Protein AF-A0A8J2ELJ6-F1 (afdb_monomer_lite)

Structure (mmCIF, N/CA/C/O backbone):
data_AF-A0A8J2ELJ6-F1
#
_entry.id   AF-A0A8J2ELJ6-F1
#
loop_
_atom_site.group_PDB
_atom_site.id
_atom_site.type_symbol
_atom_site.label_atom_id
_atom_site.label_alt_id
_atom_site.label_comp_id
_atom_site.label_asym_id
_atom_site.label_entity_id
_atom_site.label_seq_id
_atom_site.pdbx_PDB_ins_code
_atom_site.Cartn_x
_atom_site.Cartn_y
_atom_site.Cartn_z
_atom_site.occupancy
_atom_site.B_iso_or_equiv
_atom_site.auth_seq_id
_atom_site.auth_comp_id
_atom_site.auth_asym_id
_atom_site.auth_atom_id
_atom_site.pdbx_PDB_model_num
ATOM 1 N N . MET A 1 1 ? 37.809 -1.048 -50.187 1.00 37.94 1 MET A N 1
ATOM 2 C CA . MET A 1 1 ? 37.834 -1.523 -48.787 1.00 37.94 1 MET A CA 1
ATOM 3 C C . MET A 1 1 ? 36.483 -1.180 -48.190 1.00 37.94 1 MET A C 1
ATOM 5 O O . MET A 1 1 ? 36.224 -0.016 -47.926 1.00 37.94 1 MET A O 1
ATOM 9 N N . SER A 1 2 ? 35.579 -2.156 -48.134 1.00 40.28 2 SER A N 1
ATOM 10 C CA . SER A 1 2 ? 34.204 -1.950 -47.675 1.00 40.28 2 SER A CA 1
ATOM 11 C C . SER A 1 2 ? 34.163 -2.105 -46.160 1.00 40.28 2 SER A C 1
ATOM 13 O O . SER A 1 2 ? 34.357 -3.202 -45.643 1.00 40.28 2 SER A O 1
ATOM 15 N N . SER A 1 3 ? 33.964 -0.998 -45.452 1.00 43.00 3 SER A N 1
ATOM 16 C CA . SER A 1 3 ? 33.781 -0.984 -44.004 1.00 43.00 3 SER A CA 1
ATOM 17 C C . SER A 1 3 ? 32.422 -1.598 -43.666 1.00 43.00 3 SER A C 1
ATOM 19 O O . SER A 1 3 ? 31.383 -1.024 -43.985 1.00 43.00 3 SER A O 1
ATOM 21 N N . SER A 1 4 ? 32.425 -2.777 -43.045 1.00 50.56 4 SER A N 1
ATOM 22 C CA . SER A 1 4 ? 31.221 -3.407 -42.495 1.00 50.56 4 SER A CA 1
ATOM 23 C C . SER A 1 4 ? 30.544 -2.471 -41.485 1.00 50.56 4 SER A C 1
ATOM 25 O O . SER A 1 4 ? 31.232 -1.961 -40.595 1.00 50.56 4 SER A O 1
ATOM 27 N N . PRO A 1 5 ? 29.219 -2.247 -41.558 1.00 47.69 5 PRO A N 1
ATOM 28 C CA . PRO A 1 5 ? 28.532 -1.447 -40.562 1.00 47.69 5 PRO A CA 1
ATOM 29 C C . PRO A 1 5 ? 28.574 -2.195 -39.230 1.00 47.69 5 PRO A C 1
ATOM 31 O O . PRO A 1 5 ? 28.190 -3.363 -39.130 1.00 47.69 5 PRO A O 1
ATOM 34 N N . GLY A 1 6 ? 29.096 -1.511 -38.212 1.00 49.16 6 GLY A N 1
ATOM 35 C CA . GLY A 1 6 ? 29.141 -1.992 -36.844 1.00 49.16 6 GLY A CA 1
ATOM 36 C C . GLY A 1 6 ? 27.764 -2.485 -36.425 1.00 49.16 6 GLY A C 1
ATOM 37 O O . GLY A 1 6 ? 26.788 -1.741 -36.433 1.00 49.16 6 GLY A O 1
ATOM 38 N N . ARG A 1 7 ? 27.712 -3.770 -36.083 1.00 46.75 7 ARG A N 1
ATOM 39 C CA . ARG A 1 7 ? 26.584 -4.464 -35.472 1.00 46.75 7 ARG A CA 1
ATOM 40 C C . ARG A 1 7 ? 26.070 -3.611 -34.309 1.00 46.75 7 ARG A C 1
ATOM 42 O O . ARG A 1 7 ? 26.674 -3.607 -33.236 1.00 46.75 7 ARG A O 1
ATOM 49 N N . THR A 1 8 ? 24.987 -2.867 -34.518 1.00 51.53 8 THR A N 1
ATOM 50 C CA . THR A 1 8 ? 24.261 -2.210 -33.436 1.00 51.53 8 THR A CA 1
ATOM 51 C C . THR A 1 8 ? 23.770 -3.337 -32.538 1.00 51.53 8 THR A C 1
ATOM 53 O O . THR A 1 8 ? 22.909 -4.129 -32.917 1.00 51.53 8 THR A O 1
ATOM 56 N N . ARG A 1 9 ? 24.401 -3.500 -31.369 1.00 52.16 9 ARG A N 1
ATOM 57 C CA . ARG A 1 9 ? 23.868 -4.355 -30.308 1.00 52.16 9 ARG A CA 1
ATOM 58 C C . ARG A 1 9 ? 22.543 -3.716 -29.924 1.00 52.16 9 ARG A C 1
ATOM 60 O O . ARG A 1 9 ? 22.527 -2.769 -29.148 1.00 52.16 9 ARG A O 1
ATOM 67 N N . GLY A 1 10 ? 21.466 -4.148 -30.576 1.00 45.84 10 GLY A N 1
ATOM 68 C CA . GLY A 1 10 ? 20.127 -3.668 -30.298 1.00 45.84 10 GLY A CA 1
ATOM 69 C C . GLY A 1 10 ? 19.887 -3.862 -28.813 1.00 45.84 10 GLY A C 1
ATOM 70 O O . GLY A 1 10 ? 19.861 -4.995 -28.335 1.00 45.84 10 GLY A O 1
ATOM 71 N N . HIS A 1 11 ? 19.788 -2.761 -28.072 1.00 49.81 11 HIS A N 1
ATOM 72 C CA . HIS A 1 11 ? 19.218 -2.807 -26.741 1.00 49.81 11 HIS A CA 1
ATOM 73 C C . HIS A 1 11 ? 17.809 -3.357 -26.938 1.00 49.81 11 HIS A C 1
ATOM 75 O O . HIS A 1 11 ? 16.968 -2.695 -27.548 1.00 49.81 11 HIS A O 1
ATOM 81 N N . HIS A 1 12 ? 17.586 -4.608 -26.533 1.00 53.56 12 HIS A N 1
ATOM 82 C CA . HIS A 1 12 ? 16.254 -5.189 -26.566 1.00 53.56 12 HIS A CA 1
ATOM 83 C C . HIS A 1 12 ? 15.307 -4.232 -25.828 1.00 53.56 12 HIS A C 1
ATOM 85 O O . HIS A 1 12 ? 15.702 -3.700 -24.782 1.00 53.56 12 HIS A O 1
ATOM 91 N N . PRO A 1 13 ? 14.092 -3.974 -26.351 1.00 57.81 13 PRO A N 1
ATOM 92 C CA . PRO A 1 13 ? 13.091 -3.241 -25.594 1.00 57.81 13 PRO A CA 1
ATOM 93 C C . PRO A 1 13 ? 12.981 -3.904 -24.222 1.00 57.81 13 PRO A C 1
ATOM 95 O O . PRO A 1 13 ? 12.789 -5.116 -24.128 1.00 57.81 13 PRO A O 1
ATOM 98 N N . MET A 1 14 ? 13.221 -3.121 -23.170 1.00 64.25 14 MET A N 1
ATOM 99 C CA . MET A 1 14 ? 13.187 -3.596 -21.792 1.00 64.25 14 MET A CA 1
ATOM 100 C C . MET A 1 14 ? 11.752 -4.015 -21.480 1.00 64.25 14 MET A C 1
ATOM 102 O O . MET A 1 14 ? 10.916 -3.188 -21.125 1.00 64.25 14 MET A O 1
ATOM 106 N N . ILE A 1 15 ? 11.459 -5.300 -21.656 1.00 70.50 15 ILE A N 1
ATOM 107 C CA . ILE A 1 15 ? 10.238 -5.911 -21.144 1.00 70.50 15 ILE A CA 1
ATOM 108 C C . ILE A 1 15 ? 10.441 -5.996 -19.629 1.00 70.50 15 ILE A C 1
ATOM 110 O O . ILE A 1 15 ? 11.443 -6.580 -19.199 1.00 70.50 15 ILE A O 1
ATOM 114 N N . PRO A 1 16 ? 9.573 -5.379 -18.807 1.00 74.00 16 PRO A N 1
ATOM 115 C CA . PRO A 1 16 ? 9.733 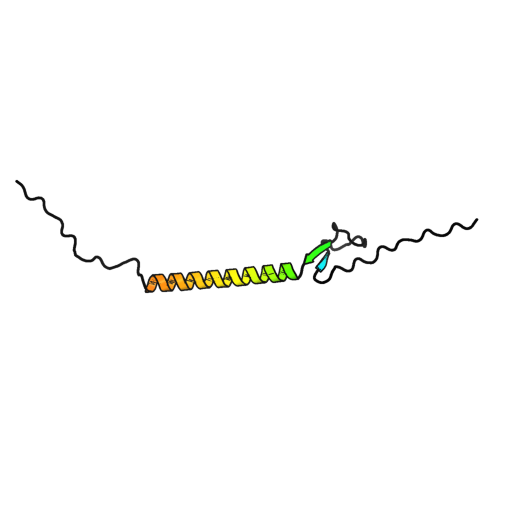-5.469 -17.367 1.00 74.00 16 PRO A CA 1
ATOM 116 C C . PRO A 1 16 ? 9.692 -6.945 -16.945 1.00 74.00 16 PRO A C 1
ATOM 118 O O . PRO A 1 16 ? 8.943 -7.732 -17.536 1.00 74.00 16 PRO A O 1
ATOM 121 N N . PRO A 1 17 ? 10.483 -7.347 -15.934 1.00 81.25 17 PRO A N 1
ATOM 122 C CA . PRO A 1 17 ? 10.379 -8.686 -15.378 1.00 81.25 17 PRO A CA 1
ATOM 123 C C . PRO A 1 17 ? 8.931 -8.990 -14.960 1.00 81.25 17 PRO A C 1
ATOM 125 O O . PRO A 1 17 ? 8.208 -8.069 -14.565 1.00 81.25 17 PRO A O 1
ATOM 128 N N . PRO A 1 18 ? 8.491 -10.260 -14.999 1.00 85.31 18 PRO A N 1
ATOM 129 C CA . PRO A 1 18 ? 7.136 -10.623 -14.598 1.00 85.31 18 PRO A CA 1
ATOM 130 C C . PRO A 1 18 ? 6.766 -10.060 -13.216 1.00 85.31 18 PRO A C 1
ATOM 132 O O . PRO A 1 18 ? 7.518 -10.214 -12.253 1.00 85.31 18 PRO A O 1
ATOM 135 N N . GLY A 1 19 ? 5.603 -9.409 -13.119 1.00 86.56 19 GLY A N 1
ATOM 136 C CA . GLY A 1 19 ? 5.111 -8.774 -11.888 1.00 86.56 19 GLY A CA 1
ATOM 137 C C . GLY A 1 19 ? 5.607 -7.343 -11.644 1.00 86.56 19 GLY A C 1
ATOM 138 O O . GLY A 1 19 ? 5.244 -6.745 -10.627 1.00 86.56 19 GLY A O 1
ATOM 139 N N . TYR A 1 20 ? 6.397 -6.785 -12.564 1.00 88.62 20 TYR A N 1
ATOM 140 C CA . TYR A 1 20 ? 6.787 -5.379 -12.563 1.00 88.62 20 TYR A CA 1
ATOM 141 C C . TYR A 1 20 ? 6.191 -4.640 -13.763 1.00 88.62 20 TYR A C 1
ATOM 143 O O . TYR A 1 20 ? 5.982 -5.215 -14.831 1.00 88.62 20 TYR A O 1
ATOM 151 N N . ARG A 1 21 ? 5.929 -3.343 -13.599 1.00 87.31 21 ARG A N 1
ATOM 152 C CA . ARG A 1 21 ? 5.462 -2.453 -14.670 1.00 87.31 21 ARG A CA 1
ATOM 153 C C . ARG A 1 21 ? 6.293 -1.179 -14.679 1.00 87.31 21 ARG A C 1
ATOM 155 O O . ARG A 1 21 ? 6.563 -0.618 -13.622 1.00 87.31 21 ARG A O 1
ATOM 162 N N . PHE A 1 22 ? 6.673 -0.709 -15.864 1.00 87.56 22 PHE A N 1
ATOM 163 C CA . PHE A 1 22 ? 7.274 0.615 -16.016 1.00 87.56 22 PHE A CA 1
ATOM 164 C C . PHE A 1 22 ? 6.170 1.658 -16.178 1.00 87.56 22 PHE A C 1
ATOM 166 O O . PHE A 1 22 ? 5.345 1.546 -17.083 1.00 87.56 22 PHE A O 1
ATOM 173 N N . VAL A 1 23 ? 6.152 2.663 -15.306 1.00 88.00 23 VAL A N 1
ATOM 174 C CA . VAL A 1 23 ? 5.153 3.739 -15.310 1.00 88.00 23 VAL A CA 1
ATOM 175 C C . VAL A 1 23 ? 5.842 5.041 -15.727 1.00 88.00 23 VAL A C 1
ATOM 177 O O . VAL A 1 23 ? 6.792 5.447 -15.059 1.00 88.00 23 VAL A O 1
ATOM 180 N N . PRO A 1 24 ? 5.430 5.695 -16.828 1.00 88.81 24 PRO A N 1
ATOM 181 C CA . PRO A 1 24 ? 5.996 6.980 -17.225 1.00 88.81 24 PRO A CA 1
ATOM 182 C C . PRO A 1 24 ? 5.767 8.054 -16.154 1.00 88.81 24 PRO A C 1
ATOM 184 O O . PRO A 1 24 ? 4.638 8.272 -15.723 1.00 88.81 24 PRO A O 1
ATOM 187 N N . LYS A 1 25 ? 6.831 8.764 -15.767 1.00 87.69 25 LYS A N 1
ATOM 188 C CA . LYS A 1 25 ? 6.774 9.930 -14.863 1.00 87.69 25 LYS A CA 1
ATOM 189 C C . LYS A 1 25 ? 6.294 11.197 -15.562 1.00 87.69 25 LYS A C 1
ATOM 191 O O . LYS A 1 25 ? 5.803 12.120 -14.922 1.00 87.69 25 LYS A O 1
ATOM 196 N N . GLN A 1 26 ? 6.536 11.273 -16.867 1.00 86.88 26 GLN A N 1
ATOM 197 C CA . GLN A 1 26 ? 6.357 12.465 -17.687 1.00 86.88 26 GLN A CA 1
ATOM 198 C C . GLN A 1 26 ? 5.547 12.117 -18.933 1.00 86.88 26 GLN A C 1
ATOM 200 O O . GLN A 1 26 ? 5.572 10.980 -19.405 1.00 86.88 26 GLN A O 1
ATOM 205 N N . GLN A 1 27 ? 4.865 13.117 -19.492 1.00 84.44 27 GLN A N 1
ATOM 206 C CA . GLN A 1 27 ? 4.072 12.961 -20.713 1.00 84.44 27 GLN A CA 1
ATOM 207 C C . GLN A 1 27 ? 4.940 12.617 -21.935 1.00 84.44 27 GLN A C 1
ATOM 209 O O . GLN A 1 27 ? 4.504 11.876 -22.814 1.00 84.44 27 GLN A O 1
ATOM 214 N N . HIS A 1 28 ? 6.183 13.111 -21.967 1.00 85.94 28 HIS A N 1
ATOM 215 C CA . HIS A 1 28 ? 7.170 12.779 -22.989 1.00 85.94 28 HIS A CA 1
ATOM 216 C C . HIS A 1 28 ? 8.259 11.876 -22.407 1.00 85.94 28 HIS A C 1
ATOM 218 O O . HIS A 1 28 ? 8.936 12.229 -21.444 1.00 85.94 28 HIS A O 1
ATOM 224 N N . VAL A 1 29 ? 8.443 10.709 -23.019 1.00 86.62 29 VAL A N 1
ATOM 225 C CA . VAL A 1 29 ? 9.495 9.747 -22.673 1.00 86.62 29 VAL A CA 1
ATOM 226 C C . VAL A 1 29 ? 10.590 9.785 -23.735 1.00 86.62 29 VAL A C 1
ATOM 228 O O . VAL A 1 29 ? 10.302 9.896 -24.923 1.00 86.62 29 VAL A O 1
ATOM 231 N N . CYS A 1 30 ? 11.857 9.662 -23.332 1.00 85.38 30 CYS A N 1
ATOM 232 C CA . CYS A 1 30 ? 12.999 9.767 -24.252 1.00 85.38 30 CYS A CA 1
ATOM 233 C C . CYS A 1 30 ? 13.155 8.575 -25.218 1.00 85.38 30 CYS A C 1
ATOM 235 O O . CYS A 1 30 ? 14.094 8.544 -26.009 1.00 85.38 30 CYS A O 1
ATOM 237 N N . GLY A 1 31 ? 12.292 7.558 -25.122 1.00 77.12 31 GLY A N 1
ATOM 238 C CA . GLY A 1 31 ? 12.349 6.345 -25.945 1.00 77.12 31 GLY A CA 1
ATOM 239 C C . GLY A 1 31 ? 13.530 5.412 -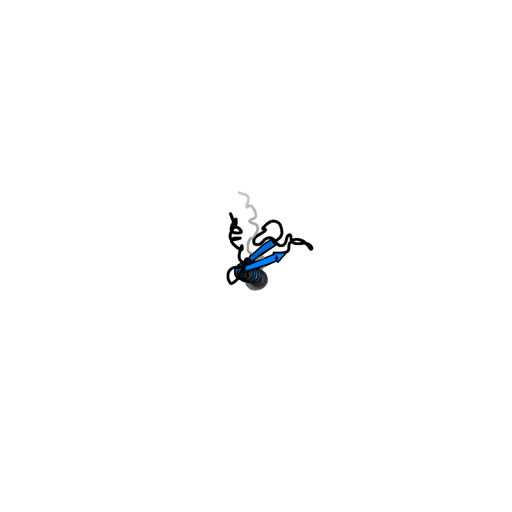25.642 1.00 77.12 31 GLY A C 1
ATOM 240 O O . GLY A 1 31 ? 13.591 4.319 -26.199 1.00 77.12 31 GLY A O 1
ATOM 241 N N . GLN A 1 32 ? 14.449 5.794 -24.747 1.00 77.88 32 GLN A N 1
ATOM 242 C CA . GLN A 1 32 ? 15.563 4.941 -24.341 1.00 77.88 32 GLN A CA 1
ATOM 243 C C . GLN A 1 32 ? 15.093 3.849 -23.373 1.00 77.88 32 GLN A C 1
ATOM 245 O O . GLN A 1 32 ? 14.445 4.121 -22.356 1.00 77.88 32 GLN A O 1
ATOM 250 N N . ALA A 1 33 ? 15.442 2.601 -23.685 1.00 71.69 33 ALA A N 1
ATOM 251 C CA . ALA A 1 33 ? 15.125 1.448 -22.854 1.00 71.69 33 ALA A CA 1
ATOM 252 C C . ALA A 1 33 ? 15.822 1.557 -21.485 1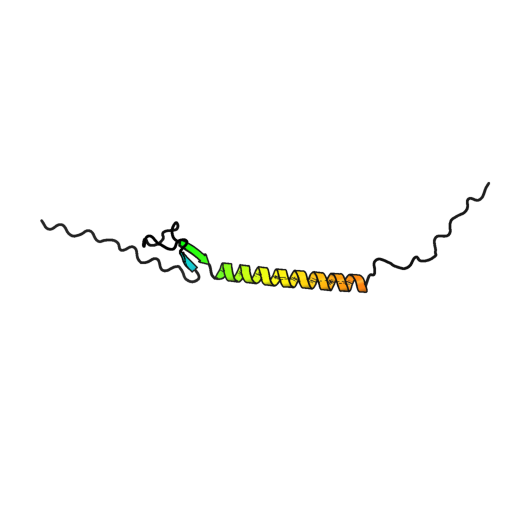.00 71.69 33 ALA A C 1
ATOM 254 O O . ALA A 1 33 ? 17.036 1.733 -21.416 1.00 71.69 33 ALA A O 1
ATOM 255 N N . GLY A 1 34 ? 15.057 1.436 -20.394 1.00 71.69 34 GLY A N 1
ATOM 256 C CA . GLY A 1 34 ? 15.603 1.471 -19.032 1.00 71.69 34 GLY A CA 1
ATOM 257 C C . GLY A 1 34 ? 15.942 2.869 -18.501 1.00 71.69 34 GLY A C 1
ATOM 258 O O . GLY A 1 34 ? 16.722 2.987 -17.562 1.00 71.69 34 GLY A O 1
ATOM 259 N N . CYS A 1 35 ? 15.375 3.938 -19.068 1.00 81.88 35 CYS A N 1
ATOM 260 C CA . CYS A 1 35 ? 15.552 5.287 -18.531 1.00 81.88 35 CYS A CA 1
ATOM 261 C C . CYS A 1 35 ? 14.806 5.469 -17.191 1.00 81.88 35 CYS A C 1
ATOM 263 O O . CYS A 1 35 ? 13.621 5.803 -17.168 1.00 81.88 35 CYS A O 1
ATOM 265 N N . PHE A 1 36 ? 15.507 5.305 -16.066 1.00 83.38 36 PHE A N 1
ATOM 266 C CA . PHE A 1 36 ? 14.964 5.504 -14.708 1.00 83.38 36 PHE A CA 1
ATOM 267 C C . PHE A 1 36 ? 14.574 6.963 -14.396 1.00 83.38 36 PHE A C 1
ATOM 269 O O . PHE A 1 36 ? 13.854 7.246 -13.434 1.00 83.38 36 PHE A O 1
ATOM 276 N N . THR A 1 37 ? 15.029 7.906 -15.224 1.00 86.38 37 THR A N 1
ATOM 277 C CA . THR A 1 37 ? 14.598 9.308 -15.167 1.00 86.38 37 THR A CA 1
ATOM 278 C C . THR A 1 37 ? 13.201 9.490 -15.762 1.00 86.38 37 THR A C 1
ATOM 280 O O . THR A 1 37 ? 12.430 10.300 -15.258 1.00 86.38 37 THR A O 1
ATOM 283 N N . CYS A 1 38 ? 12.854 8.726 -16.805 1.00 86.06 38 CYS A N 1
ATOM 284 C CA . CYS A 1 38 ? 11.549 8.804 -17.467 1.00 86.06 38 CYS A CA 1
ATOM 285 C C . CYS A 1 38 ? 10.510 7.846 -16.874 1.00 86.06 38 CYS A C 1
ATOM 287 O O . CYS A 1 38 ? 9.319 8.129 -16.979 1.00 86.06 38 CYS A O 1
ATOM 289 N N . TYR A 1 39 ? 10.938 6.733 -16.274 1.00 86.00 39 TYR A N 1
ATOM 290 C CA . TYR A 1 39 ? 10.048 5.688 -15.771 1.00 86.00 39 TYR A CA 1
ATOM 291 C C . TYR A 1 39 ? 10.271 5.410 -14.285 1.00 86.00 39 TYR A C 1
ATOM 293 O O . TYR A 1 39 ? 11.408 5.355 -13.817 1.00 86.00 39 TYR A O 1
ATOM 301 N N . ASP A 1 40 ? 9.180 5.178 -13.562 1.00 88.25 40 ASP A N 1
ATOM 302 C CA . ASP A 1 40 ? 9.187 4.462 -12.290 1.00 88.25 40 ASP A CA 1
ATOM 303 C C . ASP A 1 40 ? 8.982 2.967 -12.504 1.00 88.25 40 ASP A C 1
ATOM 305 O O . ASP A 1 40 ? 8.370 2.531 -13.483 1.00 88.25 40 ASP A O 1
ATOM 309 N N . ILE A 1 41 ? 9.489 2.181 -11.557 1.00 87.81 41 ILE A N 1
ATOM 310 C CA . ILE A 1 41 ? 9.265 0.741 -11.510 1.00 87.81 41 ILE A CA 1
ATOM 311 C C . ILE A 1 41 ? 8.207 0.454 -10.460 1.00 87.81 41 ILE A C 1
ATOM 313 O O . ILE A 1 41 ? 8.422 0.649 -9.266 1.00 87.81 41 ILE A O 1
ATOM 317 N N . TRP A 1 42 ? 7.082 -0.070 -10.918 1.00 89.44 42 TRP A N 1
ATOM 318 C CA . TRP A 1 42 ? 5.997 -0.522 -10.071 1.00 89.44 42 TRP A CA 1
ATOM 319 C C . TRP A 1 42 ? 6.065 -2.032 -9.866 1.00 89.44 42 TRP A C 1
ATOM 321 O O . TRP A 1 42 ? 6.263 -2.771 -10.827 1.00 89.44 42 TRP A O 1
ATOM 331 N N . CYS A 1 43 ? 5.869 -2.502 -8.633 1.00 92.88 43 CYS A N 1
ATOM 332 C CA . CYS A 1 43 ? 5.798 -3.924 -8.297 1.00 92.88 43 CYS A CA 1
ATOM 333 C C . CYS A 1 43 ? 4.367 -4.286 -7.890 1.00 92.88 43 CYS A C 1
ATOM 335 O O . CYS A 1 43 ? 3.881 -3.832 -6.853 1.00 92.88 43 CYS A O 1
ATOM 337 N N . GLU A 1 44 ? 3.707 -5.152 -8.661 1.00 91.62 44 GLU A N 1
ATOM 338 C CA . GLU A 1 44 ? 2.319 -5.572 -8.404 1.00 91.62 44 GLU A CA 1
ATOM 339 C C . GLU A 1 44 ? 2.171 -6.283 -7.052 1.00 91.62 44 GLU A C 1
ATOM 341 O O . GLU A 1 44 ? 1.168 -6.137 -6.351 1.00 91.62 44 GLU A O 1
ATOM 346 N N . ARG A 1 45 ? 3.202 -7.033 -6.645 1.00 92.75 45 ARG A N 1
ATOM 347 C CA . ARG A 1 45 ? 3.221 -7.705 -5.341 1.00 92.75 45 ARG A CA 1
ATOM 348 C C . ARG A 1 45 ? 3.331 -6.714 -4.189 1.00 92.75 45 ARG A C 1
ATOM 350 O O . ARG A 1 45 ? 2.735 -6.967 -3.147 1.00 92.75 45 ARG A O 1
ATOM 357 N N . CYS A 1 46 ? 4.102 -5.637 -4.348 1.00 92.69 46 CYS A N 1
ATOM 358 C CA . CYS A 1 46 ? 4.208 -4.604 -3.318 1.00 92.69 46 CYS A CA 1
ATOM 359 C C . CYS A 1 46 ? 2.876 -3.872 -3.176 1.00 92.69 46 CYS A C 1
ATOM 361 O O . CYS A 1 46 ? 2.350 -3.807 -2.075 1.00 92.69 46 CYS A O 1
ATOM 363 N N . GLU A 1 47 ? 2.258 -3.477 -4.288 1.00 92.25 47 GLU A N 1
ATOM 364 C CA . GLU A 1 47 ? 0.935 -2.852 -4.245 1.00 92.25 47 GLU A CA 1
ATOM 365 C C . GLU A 1 47 ? -0.116 -3.760 -3.586 1.00 92.25 47 GLU A C 1
ATOM 367 O O . GLU A 1 47 ? -0.868 -3.324 -2.714 1.00 92.25 47 GLU A O 1
ATOM 372 N N . SER A 1 48 ? -0.157 -5.041 -3.960 1.00 93.88 48 SER A N 1
ATOM 373 C CA . SER A 1 48 ? -1.095 -5.996 -3.360 1.00 93.88 48 SER A CA 1
ATOM 374 C C . SER A 1 48 ? -0.885 -6.130 -1.847 1.00 93.88 48 SER A C 1
ATOM 376 O O . SER A 1 48 ? -1.853 -6.254 -1.095 1.00 93.88 48 SER A O 1
ATOM 378 N N . LYS A 1 49 ? 0.373 -6.093 -1.387 1.00 95.56 49 LYS A N 1
ATOM 379 C CA . LYS A 1 49 ? 0.708 -6.102 0.043 1.00 95.56 49 LYS A CA 1
ATOM 380 C C . LYS A 1 49 ? 0.258 -4.820 0.733 1.00 95.56 49 LYS A C 1
ATOM 382 O O . LYS A 1 49 ? -0.376 -4.924 1.776 1.00 95.56 49 LYS A O 1
ATOM 387 N N . ASP A 1 50 ? 0.518 -3.655 0.152 1.00 96.12 50 ASP A N 1
ATOM 388 C CA . ASP A 1 50 ? 0.159 -2.362 0.743 1.00 96.12 50 ASP A CA 1
ATOM 389 C C . ASP A 1 50 ? -1.361 -2.218 0.883 1.00 96.12 50 ASP A C 1
ATOM 391 O O . ASP A 1 50 ? -1.862 -1.874 1.954 1.00 96.12 50 ASP A O 1
ATOM 395 N N . ARG A 1 51 ? -2.118 -2.606 -0.156 1.00 96.44 51 ARG A N 1
ATOM 396 C CA . ARG A 1 51 ? -3.587 -2.684 -0.091 1.00 96.44 51 ARG A CA 1
ATOM 397 C C . ARG A 1 51 ? -4.045 -3.604 1.039 1.00 96.44 51 ARG A C 1
ATOM 399 O O . ARG A 1 51 ? -4.944 -3.255 1.800 1.00 96.44 51 ARG A O 1
ATOM 406 N N . ARG A 1 52 ? -3.411 -4.773 1.175 1.00 96.88 52 ARG A N 1
ATOM 407 C CA . ARG A 1 52 ? -3.766 -5.741 2.215 1.00 96.88 52 ARG A CA 1
ATOM 408 C C . ARG A 1 52 ? -3.448 -5.239 3.621 1.00 96.88 52 ARG A C 1
ATOM 410 O O . ARG A 1 52 ? -4.226 -5.500 4.536 1.00 96.88 52 ARG A O 1
ATOM 417 N N . ILE A 1 53 ? -2.327 -4.549 3.803 1.00 97.94 53 ILE A N 1
ATOM 418 C CA . ILE A 1 53 ? -1.953 -3.935 5.081 1.00 97.94 53 ILE A CA 1
ATOM 419 C C . ILE A 1 53 ? -3.020 -2.917 5.483 1.00 97.94 53 ILE A C 1
ATOM 421 O O . ILE A 1 53 ? -3.576 -3.037 6.571 1.00 97.94 53 ILE A O 1
ATOM 425 N N . LEU A 1 54 ? -3.395 -2.013 4.575 1.00 97.81 54 LEU A N 1
ATOM 426 C CA . LEU A 1 54 ? -4.417 -1.000 4.837 1.00 97.81 54 LEU A CA 1
ATOM 427 C C . LEU A 1 54 ? -5.771 -1.622 5.230 1.00 97.81 54 LEU A C 1
ATOM 429 O O . LEU A 1 54 ? -6.394 -1.210 6.208 1.00 97.81 54 LEU A O 1
ATOM 433 N N . GLU A 1 55 ? -6.218 -2.660 4.514 1.00 98.12 55 GLU A N 1
ATOM 434 C CA . GLU A 1 55 ? -7.439 -3.397 4.871 1.00 98.12 55 GLU A CA 1
ATOM 435 C C . GLU A 1 55 ? -7.374 -3.990 6.285 1.00 98.12 55 GLU A C 1
ATOM 437 O O . GLU A 1 55 ? -8.359 -3.963 7.030 1.00 98.12 55 GLU A O 1
ATOM 442 N N . LEU A 1 56 ? -6.227 -4.570 6.650 1.00 98.44 56 LEU A N 1
ATOM 443 C CA . LEU A 1 56 ? -6.023 -5.173 7.962 1.00 98.44 56 LEU A CA 1
ATOM 444 C C . LEU A 1 56 ? -5.993 -4.115 9.065 1.00 98.44 56 LEU A C 1
ATOM 446 O O . LEU A 1 56 ? -6.586 -4.341 10.117 1.00 98.44 56 LEU A O 1
ATOM 450 N N . GLU A 1 57 ? -5.380 -2.960 8.823 1.00 98.25 57 GLU A N 1
ATOM 451 C CA . GLU A 1 57 ? -5.374 -1.831 9.757 1.00 98.25 57 GLU A CA 1
ATOM 452 C C . GLU A 1 57 ? -6.787 -1.295 10.002 1.00 98.25 57 GLU A C 1
ATOM 454 O O . GLU A 1 57 ? -7.185 -1.109 11.153 1.00 98.25 57 GLU A O 1
ATOM 459 N N . MET A 1 58 ? -7.592 -1.130 8.947 1.00 98.31 58 MET A N 1
ATOM 460 C CA . MET A 1 58 ? -8.998 -0.734 9.079 1.00 98.31 58 MET A CA 1
ATOM 461 C C . MET A 1 58 ? -9.797 -1.737 9.920 1.00 98.31 58 MET A C 1
ATOM 463 O O . MET A 1 58 ? -10.529 -1.340 10.828 1.00 98.31 58 MET A O 1
ATOM 467 N N . ARG A 1 59 ? -9.634 -3.041 9.655 1.00 98.19 59 ARG A N 1
ATOM 468 C CA . ARG A 1 59 ? -10.306 -4.101 10.427 1.00 98.19 59 ARG A CA 1
ATOM 469 C C . ARG A 1 59 ? -9.846 -4.131 11.879 1.00 98.19 59 ARG A C 1
ATOM 471 O O . ARG A 1 59 ? -10.677 -4.292 12.766 1.00 98.19 59 ARG A O 1
ATOM 478 N N . ASN A 1 60 ? -8.549 -3.973 12.125 1.00 98.25 60 ASN A N 1
ATOM 479 C CA . ASN A 1 60 ? -7.993 -3.947 13.472 1.00 98.25 60 ASN A CA 1
ATOM 480 C C . ASN A 1 60 ? -8.560 -2.765 14.271 1.00 98.25 60 ASN A C 1
ATOM 482 O O . ASN A 1 60 ? -9.095 -2.956 15.360 1.00 98.25 60 ASN A O 1
ATOM 486 N N . ASN A 1 61 ? -8.565 -1.567 13.683 1.00 98.31 61 ASN A N 1
ATOM 487 C CA . ASN A 1 61 ? -9.146 -0.381 14.311 1.00 98.31 61 ASN A CA 1
ATOM 488 C C . ASN A 1 61 ? -10.626 -0.573 14.668 1.00 98.31 61 ASN A C 1
ATOM 490 O O . ASN A 1 61 ? -11.060 -0.150 15.739 1.00 98.31 61 ASN A O 1
ATOM 494 N N . GLU A 1 62 ? -11.403 -1.234 13.811 1.00 98.19 62 GLU A N 1
ATOM 495 C CA . GLU A 1 62 ? -12.807 -1.525 14.107 1.00 98.19 62 GLU A CA 1
ATOM 496 C C . GLU A 1 62 ? -12.971 -2.548 15.242 1.00 98.19 62 GLU A C 1
ATOM 498 O O . GLU A 1 62 ? -13.780 -2.354 16.151 1.00 98.19 62 GLU A O 1
ATOM 503 N N . LEU A 1 63 ? -12.144 -3.598 15.259 1.00 98.31 63 LEU A N 1
ATOM 504 C CA . LEU A 1 63 ? -12.124 -4.573 16.352 1.00 98.31 63 LEU A CA 1
ATOM 505 C C . LEU A 1 63 ? -11.760 -3.922 17.691 1.00 98.3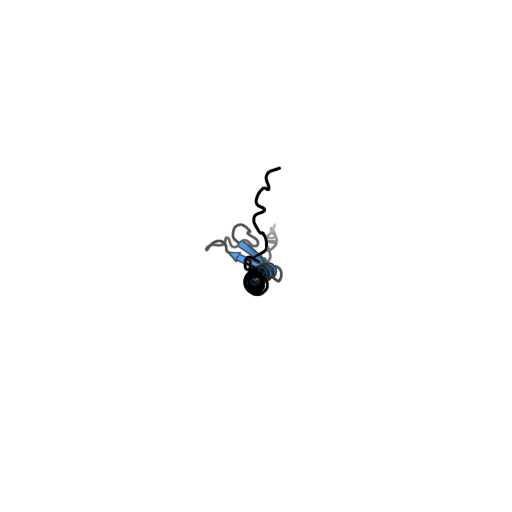1 63 LEU A C 1
ATOM 507 O O . LEU A 1 63 ? -12.406 -4.206 18.698 1.00 98.31 63 LEU A O 1
ATOM 511 N N . VAL A 1 64 ? -10.785 -3.011 17.712 1.00 98.38 64 VAL A N 1
ATOM 512 C CA . VAL A 1 64 ? -10.393 -2.274 18.923 1.00 98.38 64 VAL A CA 1
ATOM 513 C C . VAL A 1 64 ? -11.559 -1.450 19.475 1.00 98.38 64 VAL A C 1
ATOM 515 O O . VAL A 1 64 ? -11.797 -1.468 20.687 1.00 98.38 64 VAL A O 1
ATOM 518 N N . LYS A 1 65 ? -12.341 -0.780 18.615 1.00 97.62 65 LYS A N 1
ATOM 519 C CA . LYS A 1 65 ? -13.546 -0.047 19.045 1.00 97.62 65 LYS A CA 1
ATOM 520 C C . LYS A 1 65 ? -14.569 -0.986 19.677 1.00 97.62 65 LYS A C 1
ATOM 522 O O . LYS A 1 65 ? -15.065 -0.703 20.766 1.00 97.62 65 LYS A O 1
ATOM 527 N N . HIS A 1 66 ? -14.856 -2.118 19.034 1.00 97.06 66 HIS A N 1
ATOM 528 C CA . HIS A 1 66 ? -15.793 -3.108 19.568 1.00 97.06 66 HIS A CA 1
ATOM 529 C C . HIS A 1 66 ? -15.337 -3.675 20.913 1.00 97.06 66 HIS A C 1
ATOM 531 O O . HIS A 1 66 ? -16.136 -3.750 21.846 1.00 97.06 66 HIS A O 1
ATOM 537 N N . ILE A 1 67 ? -14.055 -4.019 21.041 1.00 96.44 67 ILE A N 1
ATOM 538 C CA . ILE A 1 67 ? -13.478 -4.501 22.300 1.00 96.44 67 ILE A CA 1
ATOM 539 C C . ILE A 1 67 ? -13.622 -3.436 23.387 1.00 96.44 67 ILE A C 1
ATOM 541 O O . I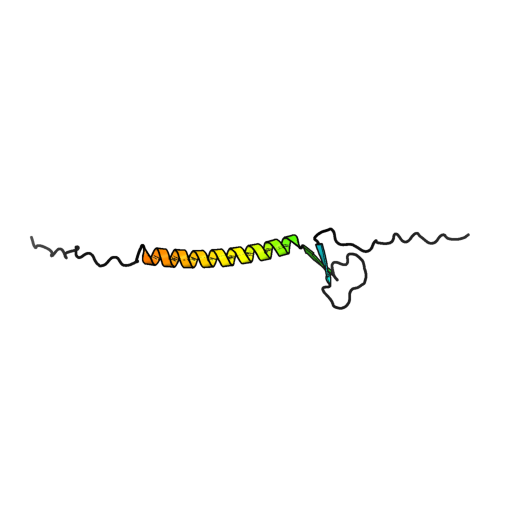LE A 1 67 ? -14.084 -3.750 24.479 1.00 96.44 67 ILE A O 1
ATOM 545 N N . THR A 1 68 ? -13.313 -2.176 23.080 1.00 95.75 68 THR A N 1
ATOM 546 C CA . THR A 1 68 ? -13.449 -1.059 24.028 1.00 95.75 68 THR A CA 1
ATOM 547 C C . THR A 1 68 ? -14.893 -0.902 24.514 1.00 95.75 68 THR A C 1
ATOM 549 O O . THR A 1 68 ? -15.137 -0.767 25.713 1.00 95.75 68 THR A O 1
ATOM 552 N N . LEU A 1 69 ? -15.871 -0.980 23.605 1.00 94.94 69 LEU A N 1
ATOM 553 C CA . LEU A 1 69 ? -17.293 -0.917 23.956 1.00 94.94 69 LEU A CA 1
ATOM 554 C C . LEU A 1 69 ? -17.727 -2.096 24.836 1.00 94.94 69 LEU A C 1
ATOM 556 O O . LEU A 1 69 ? -18.492 -1.912 25.781 1.00 94.94 69 LEU A O 1
ATOM 560 N N . LEU A 1 70 ? -17.251 -3.306 24.539 1.00 95.25 70 LEU A N 1
ATOM 561 C CA . LEU A 1 70 ? -17.543 -4.493 25.344 1.00 95.25 70 LEU A CA 1
ATOM 562 C C . LEU A 1 70 ? -16.904 -4.402 26.732 1.00 95.25 70 LEU A C 1
ATOM 564 O O . LEU A 1 70 ? -17.570 -4.685 27.724 1.00 95.25 70 LEU A O 1
ATOM 568 N N . GLN A 1 71 ? -15.652 -3.950 26.819 1.00 93.00 71 GLN A N 1
ATOM 569 C CA . GLN A 1 71 ? -14.964 -3.730 28.090 1.00 93.00 71 GLN A CA 1
ATOM 570 C C . GLN A 1 71 ? -15.705 -2.712 28.959 1.00 93.00 71 GLN A C 1
ATOM 572 O O . GLN A 1 71 ? -15.892 -2.967 30.142 1.00 93.00 71 GLN A O 1
ATOM 577 N N . ALA A 1 72 ? -16.194 -1.611 28.380 1.00 91.00 72 ALA A N 1
ATOM 578 C CA . ALA A 1 72 ? -16.981 -0.620 29.113 1.00 91.00 72 ALA A CA 1
ATOM 579 C C . ALA A 1 72 ? -18.308 -1.185 29.654 1.00 91.00 72 ALA A C 1
ATOM 581 O O . ALA A 1 72 ? -18.745 -0.790 30.732 1.00 91.00 72 ALA A O 1
ATOM 582 N N . LYS A 1 73 ? -18.940 -2.117 28.926 1.00 90.06 73 LYS A N 1
ATOM 583 C CA . LYS A 1 73 ? -20.174 -2.791 29.365 1.00 90.06 73 LYS A CA 1
ATOM 584 C C . LYS A 1 73 ? -19.927 -3.818 30.470 1.00 90.06 73 LYS A C 1
ATOM 586 O O . LYS A 1 73 ? -20.729 -3.913 31.390 1.00 90.06 73 LYS A O 1
ATOM 591 N N . LEU A 1 74 ? -18.852 -4.599 30.360 1.00 90.06 74 LEU A N 1
ATOM 592 C CA . LEU A 1 74 ? -18.531 -5.680 31.300 1.00 90.06 74 LEU A CA 1
ATOM 593 C C . LEU A 1 74 ? -17.842 -5.172 32.571 1.00 90.06 74 LEU A C 1
ATOM 595 O O . LEU A 1 74 ? -18.062 -5.715 33.649 1.00 90.06 74 LEU A O 1
ATOM 599 N N . PHE A 1 75 ? -17.038 -4.118 32.447 1.00 88.31 75 PHE A N 1
ATOM 600 C CA . PHE A 1 75 ? -16.305 -3.490 33.541 1.00 88.31 75 PHE A CA 1
ATOM 601 C C . PHE A 1 75 ? -16.569 -1.979 33.542 1.00 88.31 75 PHE A C 1
ATOM 603 O O . PHE A 1 75 ? -15.682 -1.195 33.181 1.00 88.31 75 PHE A O 1
ATOM 610 N N . PRO A 1 76 ? -17.779 -1.536 33.928 1.00 78.50 76 PRO A N 1
ATOM 611 C CA . PRO A 1 76 ? -18.054 -0.116 34.060 1.00 78.50 76 PRO A CA 1
ATOM 612 C C . PRO A 1 76 ? -17.032 0.497 35.024 1.00 78.50 76 PRO A C 1
ATOM 614 O O . PRO A 1 76 ? -16.914 0.073 36.177 1.00 78.50 76 PRO A O 1
ATOM 617 N N . ARG A 1 77 ? -16.267 1.493 34.561 1.00 69.12 77 ARG A N 1
ATOM 618 C CA . ARG A 1 77 ? -15.405 2.314 35.425 1.00 69.12 77 ARG A CA 1
ATOM 619 C C . ARG A 1 77 ? -16.301 3.172 36.317 1.00 69.12 77 ARG A C 1
ATOM 621 O O . ARG A 1 77 ? -16.591 4.318 36.002 1.00 69.12 77 ARG A O 1
ATOM 628 N N . GLY A 1 78 ? -16.796 2.566 37.383 1.00 58.91 78 GLY A N 1
ATOM 629 C CA . GLY A 1 78 ? -17.828 3.131 38.235 1.00 58.91 78 GLY A CA 1
ATOM 630 C C . GLY A 1 78 ? -18.606 2.017 38.910 1.00 58.91 78 GLY A C 1
ATOM 631 O O . GLY A 1 78 ? -19.811 1.896 38.717 1.00 58.91 78 GLY A O 1
ATOM 632 N N . GLY A 1 79 ? -17.916 1.189 39.697 1.00 50.00 79 GLY A N 1
ATOM 633 C CA . GLY A 1 79 ? -18.609 0.542 40.801 1.00 50.00 79 GLY A CA 1
ATOM 634 C C . GLY A 1 79 ? -19.229 1.648 41.654 1.00 50.00 79 GLY A C 1
ATOM 635 O O . GLY A 1 79 ? -18.542 2.615 41.989 1.00 50.00 79 GLY A O 1
ATOM 636 N N . SER A 1 80 ? -20.526 1.541 41.944 1.00 49.78 80 SER A N 1
ATOM 637 C CA . SER A 1 80 ? -21.201 2.380 42.936 1.00 49.78 80 SER A CA 1
ATOM 638 C C . SER A 1 80 ? -20.331 2.547 44.187 1.00 49.78 80 SER A C 1
ATOM 640 O O . SER A 1 80 ? -19.640 1.594 44.562 1.00 49.78 80 SER A O 1
ATOM 642 N N . PRO A 1 81 ? -20.374 3.709 44.867 1.00 49.69 81 PRO A N 1
ATOM 643 C CA . PRO A 1 81 ? -19.728 3.858 46.161 1.00 49.69 81 PRO A CA 1
ATOM 644 C C . PRO A 1 81 ? -20.319 2.800 47.094 1.00 49.69 81 PRO A C 1
ATOM 646 O O . PRO A 1 81 ? -21.470 2.902 47.5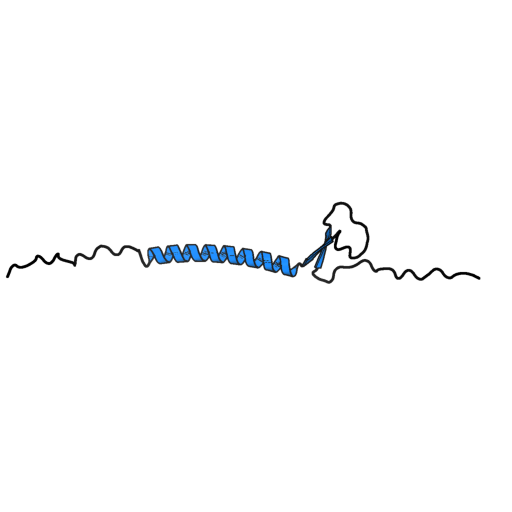15 1.00 49.69 81 PRO A O 1
ATOM 649 N N . SER A 1 82 ? -19.554 1.748 47.387 1.00 46.97 82 SER A N 1
ATOM 650 C CA . SER A 1 82 ? -19.891 0.860 48.487 1.00 46.97 82 SER A CA 1
ATOM 651 C C . SER A 1 82 ? -19.757 1.699 49.748 1.00 46.97 82 SER A C 1
ATOM 653 O O . SER A 1 82 ? -18.650 1.995 50.196 1.00 46.97 82 SER A O 1
ATOM 655 N N . ALA A 1 83 ? -20.898 2.130 50.280 1.00 52.16 83 ALA A N 1
ATOM 656 C CA . ALA A 1 83 ? -21.031 2.610 51.642 1.00 52.16 83 ALA A CA 1
ATOM 657 C C . ALA A 1 83 ? -20.259 1.652 52.566 1.00 52.16 83 ALA A C 1
ATOM 659 O O . ALA A 1 83 ? -20.569 0.465 52.631 1.00 52.16 83 ALA A O 1
ATOM 660 N N . GLY A 1 84 ? -19.195 2.139 53.202 1.00 48.16 84 GLY A N 1
ATOM 661 C CA . GLY A 1 84 ? -18.311 1.273 53.984 1.00 48.16 84 GLY A CA 1
ATOM 662 C C . GLY A 1 84 ? -17.083 1.934 54.601 1.00 48.16 84 GLY A C 1
ATOM 663 O O . GLY A 1 84 ? -16.430 1.315 55.432 1.00 48.16 84 GLY A O 1
ATOM 664 N N . SER A 1 85 ? -16.772 3.189 54.274 1.00 43.94 85 SER A N 1
ATOM 665 C CA . SER A 1 85 ? -15.752 3.952 55.001 1.00 43.94 85 SER A CA 1
ATOM 666 C C . SER A 1 85 ? -16.441 4.983 55.885 1.00 43.94 85 SER A C 1
ATOM 668 O O . SER A 1 85 ? -16.659 6.125 55.490 1.00 43.94 85 SER A O 1
ATOM 670 N N . ALA A 1 86 ? -16.849 4.536 57.073 1.00 53.94 86 ALA A N 1
ATOM 671 C CA . ALA A 1 86 ? -17.259 5.427 58.148 1.00 53.94 86 ALA A CA 1
ATOM 672 C C . ALA A 1 86 ? -16.100 6.387 58.490 1.00 53.94 86 ALA A C 1
ATOM 674 O O . ALA A 1 86 ? -14.949 5.946 58.540 1.00 53.94 86 ALA A O 1
ATOM 675 N N . PRO A 1 87 ? -16.361 7.680 58.742 1.00 46.06 87 PRO A N 1
ATOM 676 C CA . PRO A 1 87 ? -15.346 8.563 59.289 1.00 46.06 87 PRO A CA 1
ATOM 677 C C . PRO A 1 87 ? -15.100 8.170 60.749 1.00 46.06 87 PRO A C 1
ATOM 679 O O . PRO A 1 87 ? -15.977 8.321 61.600 1.00 46.06 87 PRO A O 1
ATOM 682 N N . SER A 1 88 ? -13.909 7.654 61.048 1.00 50.66 88 SER A N 1
ATOM 683 C CA . SER A 1 88 ? -13.449 7.481 62.424 1.00 50.66 88 SER A CA 1
ATOM 684 C C . SER A 1 88 ? -13.367 8.855 63.090 1.00 50.66 88 SER A C 1
ATOM 686 O O . SER A 1 88 ? -12.483 9.654 62.784 1.00 50.66 88 SER A O 1
ATOM 688 N N . ALA A 1 89 ? -14.315 9.147 63.980 1.00 54.72 89 ALA A N 1
ATOM 689 C CA . ALA A 1 89 ? -14.235 10.290 64.878 1.00 54.72 89 ALA A CA 1
ATOM 690 C C . ALA A 1 89 ? -13.059 10.095 65.859 1.00 54.72 89 ALA A C 1
ATOM 692 O O . ALA A 1 89 ? -12.845 8.971 66.322 1.00 54.72 89 ALA A O 1
ATOM 693 N N . PRO A 1 90 ? -12.300 11.149 66.208 1.00 59.84 90 PRO A N 1
ATOM 694 C CA . PRO A 1 90 ? -11.229 11.031 67.184 1.00 59.84 90 PRO A CA 1
ATOM 695 C C . PRO A 1 90 ? -11.826 10.990 68.595 1.00 59.84 90 PRO A C 1
ATOM 697 O O . PRO A 1 90 ? -12.419 11.963 69.066 1.00 59.84 90 PRO A O 1
ATOM 700 N N . THR A 1 91 ? -11.666 9.864 69.285 1.00 52.91 91 THR A N 1
ATOM 701 C CA . THR A 1 91 ? -11.948 9.752 70.718 1.00 52.91 91 THR A CA 1
ATOM 702 C C . THR A 1 91 ? -10.837 10.460 71.492 1.00 52.91 91 THR A C 1
ATOM 704 O O . THR A 1 91 ? -9.667 10.100 71.387 1.00 52.91 91 THR A O 1
ATOM 707 N N . LYS A 1 92 ? -11.211 11.489 72.255 1.00 45.44 92 LYS A N 1
ATOM 708 C CA . LYS A 1 92 ? -10.369 12.149 73.262 1.00 45.44 92 LYS A CA 1
ATOM 709 C C . LYS A 1 92 ? -9.969 11.144 74.352 1.00 45.44 92 LYS A C 1
ATOM 711 O O . LYS A 1 92 ? -10.852 10.494 74.911 1.00 45.44 92 LYS A O 1
ATOM 716 N N . GLY A 1 93 ? -8.679 11.100 74.676 1.00 47.91 93 GLY A N 1
ATOM 717 C CA . GLY A 1 93 ? -8.087 10.487 75.865 1.00 47.91 93 GLY A CA 1
ATOM 718 C C . GLY A 1 93 ? -6.869 11.295 76.269 1.00 47.91 93 GLY A C 1
ATOM 719 O O . GLY A 1 93 ? -6.052 11.557 75.360 1.00 47.91 93 GLY A O 1
#

pLDDT: mean 76.78, std 19.78, range [37.94, 98.44]

Radius of gyration: 35.23 Å; chains: 1; bounding box: 59×24×125 Å

Secondary structure (DSSP, 8-state):
---PPP--------PPPTTEEEEESSSS----TT-TTTEEEEEHHHHHHHHHHHHHHHHHHHHHHHHHHHHHHHS-S-----S----------

Sequence (93 aa):
MSSSPGRTRGHHPMIPPPGYRFVPKQQHVCGQAGCFTCYDIWCERCESKDRRILELEMRNNELVKHITLLQAKLFPRGGSPSAGSAPSAPTKG

Foldseek 3Di:
DDDDPPDPPPPPQCDDDPQKDWDAPDPDDPPDRPPVVGTDIDGNVVVVVVVVVVVVVVVVVVVVVVVVVVCCVVPPPDDDPPPDDDPDDDDDD